Protein AF-A0A7X7KLK0-F1 (afdb_monomer_lite)

Secondary structure (DSSP, 8-state):
-----TTS-GGG--SHHHHHHHHHHHHHHHHT---SS-HHHHHHHHHHHHHHHHHHHHTS-----

Foldseek 3Di:
DDDCDCVPPVVSNDCVVVVVQVVQVVVCVVVVHAGPQHPVNVVVVVVVVVQVVVCVVVVDHDDDD

Radius of gyration: 16.85 Å; chains: 1; bounding box: 39×29×41 Å

pLDDT: mean 87.82, std 14.84, range [39.5, 98.44]

Sequence (65 aa):
HGDLGGAGDPAAISIEGHREQIENLSRAILTGTEPMVSGHEARRSVELILGIYQSAREGREVRFA

Structure (mmCIF, N/CA/C/O backbone):
data_AF-A0A7X7KLK0-F1
#
_entry.id   AF-A0A7X7KLK0-F1
#
loop_
_atom_site.group_PDB
_atom_site.id
_atom_site.type_symbol
_atom_site.label_atom_id
_atom_site.label_alt_id
_atom_site.label_comp_id
_atom_site.label_asym_id
_atom_site.label_entity_id
_atom_site.label_seq_id
_atom_site.pdbx_PDB_ins_code
_atom_site.Cartn_x
_atom_site.Cartn_y
_atom_site.Cartn_z
_atom_site.occupancy
_atom_site.B_iso_or_equiv
_atom_site.auth_seq_id
_atom_site.auth_comp_id
_atom_site.auth_asym_id
_atom_site.auth_atom_id
_atom_site.pdbx_PDB_model_num
ATOM 1 N N . HIS A 1 1 ? 10.739 21.348 6.526 1.00 39.50 1 HIS A N 1
ATOM 2 C CA . HIS A 1 1 ? 10.087 20.556 5.467 1.00 39.50 1 HIS A CA 1
ATOM 3 C C . HIS A 1 1 ? 11.008 19.364 5.249 1.00 39.50 1 HIS A C 1
ATOM 5 O O . HIS A 1 1 ? 12.079 19.549 4.691 1.00 39.50 1 HIS A O 1
ATOM 11 N N . GLY A 1 2 ? 10.729 18.262 5.952 1.00 48.31 2 GLY A N 1
ATOM 12 C CA . GLY A 1 2 ? 11.680 17.170 6.182 1.00 48.31 2 GLY A CA 1
ATOM 13 C C . GLY A 1 2 ? 11.680 16.163 5.041 1.00 48.31 2 GLY A C 1
ATOM 14 O O . GLY A 1 2 ? 10.625 15.829 4.513 1.00 48.31 2 GLY A O 1
ATOM 15 N N . ASP A 1 3 ? 12.881 15.742 4.678 1.00 52.19 3 ASP A N 1
ATOM 16 C CA . ASP A 1 3 ? 13.215 14.796 3.625 1.00 52.19 3 ASP A CA 1
ATOM 17 C C . ASP A 1 3 ? 12.595 13.414 3.916 1.00 52.19 3 ASP A C 1
ATOM 19 O O . ASP A 1 3 ? 12.966 12.747 4.877 1.00 52.19 3 ASP A O 1
ATOM 23 N N . LEU A 1 4 ? 11.590 13.020 3.127 1.00 57.47 4 LEU A N 1
ATOM 24 C CA . LEU A 1 4 ? 10.921 11.707 3.198 1.00 57.47 4 LEU A CA 1
ATOM 25 C C . LEU A 1 4 ? 11.533 10.700 2.206 1.00 57.47 4 LEU A C 1
ATOM 27 O O . LEU A 1 4 ? 11.045 9.578 2.063 1.00 57.47 4 LEU A O 1
ATOM 31 N N . GLY A 1 5 ? 12.571 11.107 1.471 1.00 54.88 5 GLY A N 1
ATOM 32 C CA . GLY A 1 5 ? 13.200 10.299 0.441 1.00 54.88 5 GLY A CA 1
ATOM 33 C C . GLY A 1 5 ? 14.314 9.439 1.019 1.00 54.88 5 GLY A C 1
ATOM 34 O O . GLY A 1 5 ? 15.452 9.884 1.105 1.00 54.88 5 GLY A O 1
ATOM 35 N N . GLY A 1 6 ? 14.028 8.168 1.313 1.00 55.03 6 GLY A N 1
ATOM 36 C CA . GLY A 1 6 ? 15.027 7.151 1.691 1.00 55.03 6 GLY A CA 1
ATOM 37 C C . GLY A 1 6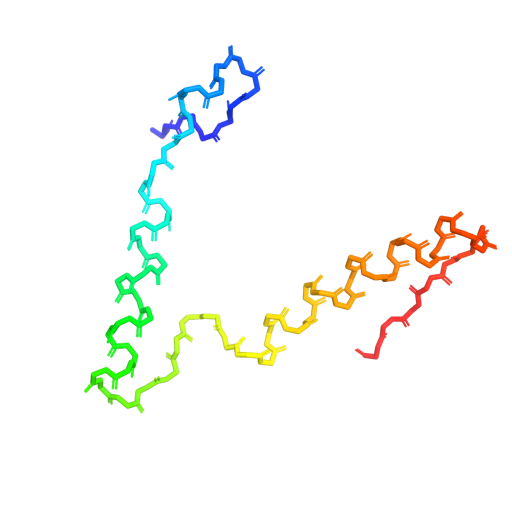 ? 16.076 6.822 0.610 1.00 55.03 6 GLY A C 1
ATOM 38 O O . GLY A 1 6 ? 16.670 5.749 0.639 1.00 55.03 6 GLY A O 1
ATOM 39 N N . ALA A 1 7 ? 16.294 7.708 -0.368 1.00 65.88 7 ALA A N 1
ATOM 40 C CA . ALA A 1 7 ? 17.230 7.532 -1.474 1.00 65.88 7 ALA A CA 1
ATOM 41 C C . ALA A 1 7 ? 18.706 7.608 -1.034 1.00 65.88 7 ALA A C 1
ATOM 43 O O . ALA A 1 7 ? 19.564 7.064 -1.725 1.00 65.88 7 ALA A O 1
ATOM 44 N N . GLY A 1 8 ? 19.001 8.264 0.098 1.00 64.81 8 GLY A N 1
ATOM 45 C CA . GLY A 1 8 ? 20.354 8.377 0.669 1.00 64.81 8 GLY A CA 1
ATOM 46 C C . GLY A 1 8 ? 20.588 7.558 1.944 1.00 64.81 8 GLY A C 1
ATOM 47 O O . GLY A 1 8 ? 21.722 7.176 2.218 1.00 64.81 8 GLY A O 1
ATOM 48 N N . ASP A 1 9 ? 19.524 7.263 2.695 1.00 67.06 9 ASP A N 1
ATOM 49 C CA . ASP A 1 9 ? 19.553 6.434 3.901 1.00 67.06 9 ASP A CA 1
ATOM 50 C C . ASP A 1 9 ? 18.192 5.730 4.069 1.00 67.06 9 ASP A C 1
ATOM 52 O O . ASP A 1 9 ? 17.201 6.378 4.416 1.00 67.06 9 ASP A O 1
ATOM 56 N N . PRO A 1 10 ? 18.101 4.410 3.830 1.00 65.38 10 PRO A N 1
ATOM 57 C CA . PRO A 1 10 ? 16.876 3.649 4.062 1.00 65.38 10 PRO A CA 1
ATOM 58 C C . PRO A 1 10 ? 16.356 3.746 5.507 1.00 65.38 10 PRO A C 1
ATOM 60 O O . PRO A 1 10 ? 15.154 3.604 5.724 1.00 65.38 10 PRO A O 1
ATOM 63 N N . ALA A 1 11 ? 17.226 4.012 6.491 1.00 70.12 11 ALA A N 1
ATOM 64 C CA . ALA A 1 11 ? 16.838 4.209 7.888 1.00 70.12 11 ALA A CA 1
ATOM 65 C C . ALA A 1 11 ? 16.235 5.601 8.160 1.00 70.12 11 ALA A C 1
ATOM 67 O O . ALA A 1 11 ? 15.613 5.797 9.203 1.00 70.12 11 ALA A O 1
ATOM 68 N N . ALA A 1 12 ? 16.357 6.548 7.222 1.00 70.38 12 ALA A N 1
ATOM 69 C CA . ALA A 1 12 ? 15.723 7.865 7.302 1.00 70.38 12 ALA A CA 1
ATOM 70 C C . ALA A 1 12 ? 14.240 7.854 6.885 1.00 70.38 12 ALA A C 1
ATOM 72 O O . ALA A 1 12 ? 13.561 8.879 6.981 1.00 70.38 12 ALA A O 1
ATOM 73 N N . ILE A 1 13 ? 13.709 6.709 6.438 1.00 73.88 13 ILE A N 1
ATOM 74 C CA . ILE A 1 13 ? 12.280 6.559 6.157 1.00 73.88 13 ILE A CA 1
ATOM 75 C C . ILE A 1 13 ? 11.505 6.689 7.474 1.00 73.88 13 ILE A C 1
ATOM 77 O O . ILE A 1 13 ? 11.595 5.847 8.367 1.00 73.88 13 ILE A O 1
ATOM 81 N N . SER A 1 14 ? 10.728 7.764 7.591 1.00 79.88 14 SER A N 1
ATOM 82 C CA . SER A 1 14 ? 9.923 8.043 8.779 1.00 79.88 14 SER A CA 1
ATOM 83 C C . SER A 1 14 ? 8.761 7.056 8.938 1.00 79.88 14 SER A C 1
ATOM 85 O O . SER A 1 14 ? 8.040 6.763 7.985 1.00 79.88 14 SER A O 1
ATOM 87 N N . ILE A 1 15 ? 8.519 6.611 10.176 1.00 86.50 15 ILE A N 1
ATOM 88 C CA . ILE A 1 15 ? 7.352 5.796 10.558 1.00 86.50 15 ILE A CA 1
ATOM 89 C C . ILE A 1 15 ? 6.047 6.606 10.625 1.00 86.50 15 ILE A C 1
ATOM 91 O O . ILE A 1 15 ? 4.958 6.036 10.694 1.00 86.50 15 ILE A O 1
ATOM 95 N N . GLU A 1 16 ? 6.140 7.936 10.596 1.00 89.44 16 GLU A N 1
ATOM 96 C CA . GLU A 1 16 ? 5.013 8.824 10.886 1.00 89.44 16 GLU A CA 1
ATOM 97 C C . GLU A 1 16 ? 3.834 8.613 9.929 1.00 89.44 16 GLU A C 1
ATOM 99 O O . GLU A 1 16 ? 2.694 8.509 10.374 1.00 89.44 16 GLU A O 1
ATOM 104 N N . GLY A 1 17 ? 4.101 8.411 8.634 1.00 87.19 17 GLY A N 1
ATOM 105 C CA . GLY A 1 17 ? 3.040 8.148 7.657 1.00 87.19 17 GL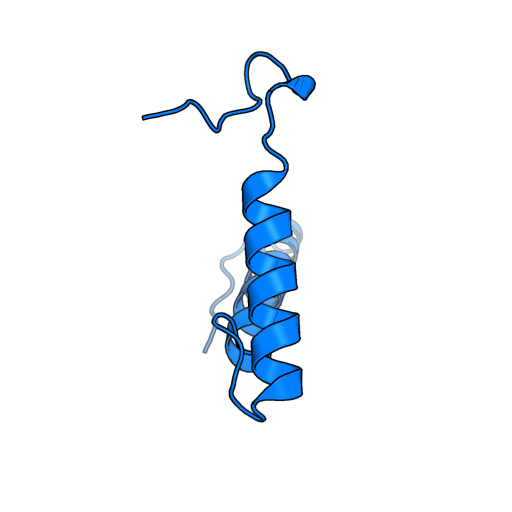Y A CA 1
ATOM 106 C C . GLY A 1 17 ? 2.260 6.860 7.949 1.00 87.19 17 GLY A C 1
ATOM 107 O O . GLY A 1 17 ? 1.039 6.823 7.802 1.00 87.19 17 GLY A O 1
ATOM 108 N N . HIS A 1 18 ? 2.931 5.809 8.432 1.00 90.19 18 HIS A N 1
ATOM 109 C CA . HIS A 1 18 ? 2.249 4.582 8.854 1.00 90.19 18 HIS A CA 1
ATOM 110 C C . HIS A 1 18 ? 1.437 4.794 10.135 1.00 90.19 18 HIS A C 1
ATOM 112 O O . HIS A 1 18 ? 0.329 4.266 10.256 1.00 90.19 18 HIS A O 1
ATOM 118 N N . ARG A 1 19 ? 1.955 5.589 11.081 1.00 94.25 19 ARG A N 1
ATOM 119 C CA . ARG A 1 19 ? 1.239 5.948 12.313 1.00 94.25 19 ARG A CA 1
ATOM 120 C C . ARG A 1 19 ? -0.074 6.665 11.992 1.00 94.25 19 ARG A C 1
ATOM 122 O O . ARG A 1 19 ? -1.117 6.275 12.512 1.00 94.25 19 ARG A O 1
ATOM 129 N N . GLU A 1 20 ? -0.032 7.651 11.100 1.00 94.31 20 GLU A N 1
ATOM 130 C CA . GLU A 1 20 ? -1.208 8.403 10.649 1.00 94.31 20 GLU A CA 1
ATOM 131 C C . GLU A 1 20 ? -2.242 7.505 9.952 1.00 94.31 20 GLU A C 1
ATOM 133 O O . GLU A 1 20 ? -3.438 7.610 10.230 1.00 94.31 20 GLU A O 1
ATOM 138 N N . GLN A 1 21 ? -1.798 6.572 9.101 1.00 93.19 21 GLN A N 1
ATOM 139 C CA . GLN A 1 21 ? -2.682 5.603 8.438 1.00 93.19 21 GLN A CA 1
ATOM 140 C C . GLN A 1 21 ? -3.424 4.712 9.444 1.00 93.19 21 GLN A C 1
ATOM 142 O O . GLN A 1 21 ? -4.639 4.528 9.336 1.00 93.19 21 GLN A O 1
ATOM 147 N N . ILE A 1 22 ? -2.712 4.179 10.441 1.00 95.00 22 ILE A N 1
ATOM 148 C CA . ILE A 1 22 ? -3.298 3.314 11.474 1.00 95.00 22 ILE A CA 1
ATOM 149 C C . ILE A 1 22 ? -4.255 4.111 12.365 1.00 95.00 22 ILE A C 1
ATOM 151 O O . ILE A 1 22 ? -5.344 3.630 12.688 1.00 95.00 22 ILE A O 1
ATOM 155 N N . GLU A 1 23 ? -3.882 5.334 12.747 1.00 97.06 23 GLU A N 1
ATOM 156 C CA . GLU A 1 23 ? -4.733 6.223 13.540 1.00 97.06 23 GLU A CA 1
ATOM 157 C C . GLU A 1 23 ? -6.033 6.562 12.795 1.00 97.06 23 GLU A C 1
ATOM 159 O O . GLU A 1 23 ? -7.118 6.515 13.381 1.00 97.06 23 GLU A O 1
ATOM 164 N N . ASN A 1 24 ? -5.945 6.857 11.496 1.00 96.75 24 ASN A N 1
ATOM 165 C CA . ASN A 1 24 ? -7.111 7.138 10.670 1.00 96.75 24 ASN A CA 1
ATOM 166 C C . ASN A 1 24 ? -8.055 5.932 10.566 1.00 96.75 24 ASN A C 1
ATOM 168 O O . ASN A 1 24 ? -9.256 6.081 10.799 1.00 96.75 24 ASN A O 1
ATOM 172 N N . LEU A 1 25 ? -7.512 4.744 10.286 1.00 95.94 25 LEU A N 1
ATOM 173 C CA . LEU A 1 25 ? -8.295 3.512 10.214 1.00 95.94 25 LEU A CA 1
ATOM 174 C C . LEU A 1 25 ? -8.981 3.203 11.551 1.00 95.94 25 LEU A C 1
ATOM 176 O O . LEU A 1 25 ? -10.171 2.899 11.589 1.00 95.94 25 LEU A O 1
ATOM 180 N N . SER A 1 26 ? -8.243 3.323 12.656 1.00 97.56 26 SER A N 1
ATOM 181 C CA . SER A 1 26 ? -8.765 3.057 14.000 1.00 97.56 26 SER A CA 1
ATOM 182 C C .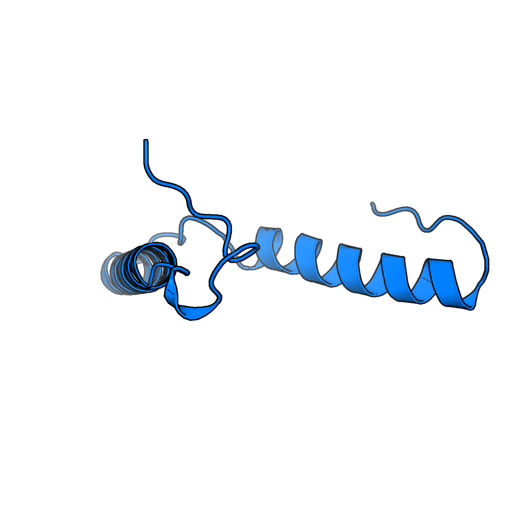 SER A 1 26 ? -9.922 3.998 14.337 1.00 97.56 26 SER A C 1
ATOM 184 O O . SER A 1 26 ? -10.960 3.559 14.827 1.00 97.56 26 SER A O 1
ATOM 186 N N . ARG A 1 27 ? -9.773 5.291 14.022 1.00 98.12 27 ARG A N 1
ATOM 187 C CA . ARG A 1 27 ? -10.833 6.288 14.199 1.00 98.12 27 ARG A CA 1
ATOM 188 C C . ARG A 1 27 ? -12.067 5.934 13.379 1.00 98.12 27 ARG A C 1
ATOM 190 O O . ARG A 1 27 ? -13.146 5.886 13.951 1.00 98.12 27 ARG A O 1
ATOM 197 N N . ALA A 1 28 ? -11.893 5.631 12.093 1.00 97.44 28 ALA A N 1
ATOM 198 C CA . ALA A 1 28 ? -12.974 5.270 11.182 1.00 97.44 28 ALA A CA 1
ATOM 199 C C . ALA A 1 28 ? -13.805 4.084 11.700 1.00 97.44 28 ALA A C 1
ATOM 201 O O . ALA A 1 28 ? -15.034 4.151 11.721 1.00 97.44 28 ALA A O 1
ATOM 202 N N . ILE A 1 29 ? 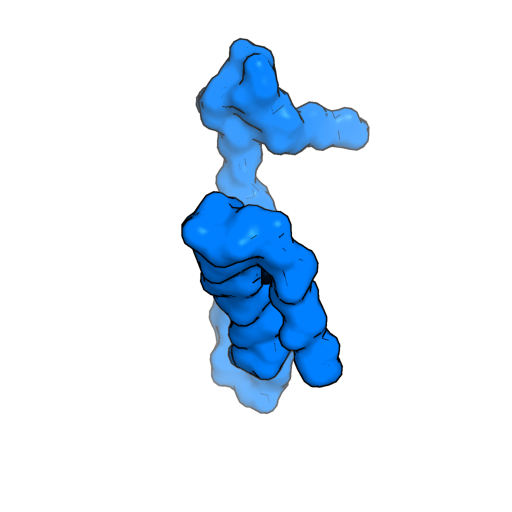-13.137 3.048 12.220 1.00 96.94 29 ILE A N 1
ATOM 203 C CA . ILE A 1 29 ? -13.793 1.891 12.848 1.00 96.94 29 ILE A CA 1
ATOM 204 C C . ILE A 1 29 ? -14.596 2.315 14.084 1.00 96.94 29 ILE A C 1
ATOM 206 O O . ILE A 1 29 ? -15.757 1.935 14.222 1.00 96.94 29 ILE A O 1
ATOM 210 N N . LEU A 1 30 ? -13.995 3.104 14.979 1.00 98.31 30 LEU A N 1
ATOM 211 C CA . LEU A 1 30 ? -14.630 3.518 16.233 1.00 98.31 30 LEU A CA 1
ATOM 212 C C . LEU A 1 30 ? -15.818 4.466 16.019 1.00 98.31 30 LEU A C 1
ATOM 214 O O . LEU A 1 30 ? -16.770 4.430 16.795 1.00 98.31 30 LEU A O 1
ATOM 218 N N . THR A 1 31 ? -15.769 5.317 14.992 1.00 97.88 31 THR A N 1
ATOM 219 C CA . THR A 1 31 ? -16.814 6.311 14.701 1.00 97.88 31 THR A CA 1
ATOM 220 C C . THR A 1 31 ? -17.812 5.858 13.640 1.00 97.88 31 THR A C 1
ATOM 222 O O . THR A 1 31 ? -18.765 6.586 13.369 1.00 97.88 31 THR A O 1
ATOM 225 N N . GLY A 1 32 ? -17.616 4.685 13.031 1.00 96.56 32 GLY A N 1
ATOM 226 C CA . GLY A 1 32 ? -18.460 4.192 11.939 1.00 96.56 32 GLY A CA 1
ATOM 227 C C . GLY A 1 32 ? -18.405 5.073 10.686 1.00 96.56 32 GLY A C 1
ATOM 228 O O . GLY A 1 32 ? -19.394 5.176 9.964 1.00 96.56 32 GLY A O 1
ATOM 229 N N . THR A 1 33 ? -17.278 5.748 10.450 1.00 96.12 33 THR A N 1
ATOM 230 C CA . THR A 1 33 ? -17.052 6.592 9.266 1.00 96.12 33 THR A CA 1
ATOM 231 C C . THR A 1 33 ? -16.127 5.888 8.278 1.00 96.12 33 THR A C 1
ATOM 233 O O . THR A 1 33 ? -15.455 4.924 8.632 1.00 96.12 33 THR A O 1
ATOM 236 N N . GLU A 1 34 ? -16.036 6.385 7.046 1.00 94.94 34 GLU A N 1
ATOM 237 C CA . GLU A 1 34 ? -15.060 5.875 6.076 1.00 94.94 34 GLU A CA 1
ATOM 238 C C . GLU A 1 34 ? -1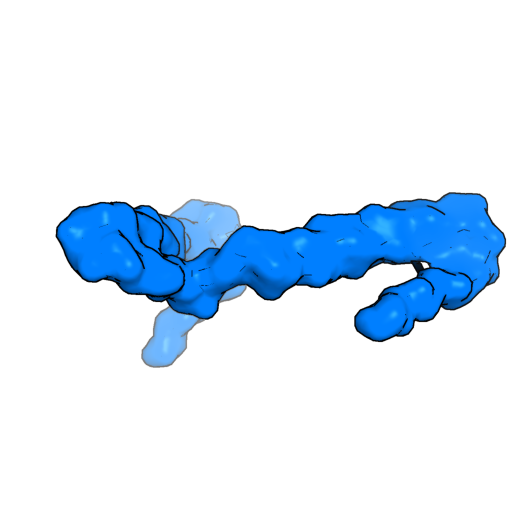3.635 6.346 6.450 1.00 94.94 34 GLU A C 1
ATOM 240 O O . GLU A 1 34 ? -13.468 7.498 6.875 1.00 94.94 34 GLU A O 1
ATOM 245 N N . PRO A 1 35 ? -12.596 5.502 6.309 1.00 95.56 35 PRO A N 1
ATOM 246 C CA . PRO A 1 35 ? -11.212 5.962 6.358 1.00 95.56 35 PRO A CA 1
ATOM 247 C C . PRO A 1 35 ? -10.905 6.943 5.215 1.00 95.56 35 PRO A C 1
ATOM 249 O O . PRO A 1 35 ? -11.604 7.014 4.208 1.00 95.56 35 PRO A O 1
ATOM 252 N N . MET A 1 36 ? -9.805 7.686 5.342 1.00 93.62 36 MET A N 1
ATOM 253 C CA . MET A 1 36 ? -9.340 8.640 4.323 1.00 93.62 36 MET A CA 1
ATOM 254 C C . MET A 1 36 ? -9.118 7.992 2.954 1.00 93.62 36 MET A C 1
ATOM 256 O O . MET A 1 36 ? -9.270 8.656 1.932 1.00 93.62 36 MET A O 1
ATOM 260 N N . VAL A 1 37 ? -8.759 6.708 2.935 1.00 92.31 37 VAL A N 1
ATOM 261 C CA . VAL A 1 37 ? -8.657 5.904 1.718 1.00 92.31 37 VAL A CA 1
ATOM 262 C C . VAL A 1 37 ? -9.633 4.747 1.842 1.00 92.31 37 VAL A C 1
ATOM 264 O O . VAL A 1 37 ? -9.410 3.821 2.622 1.00 92.31 37 VAL A O 1
ATOM 267 N N . SER A 1 38 ? -10.717 4.811 1.073 1.00 92.19 38 SER A N 1
ATOM 268 C CA . SER A 1 38 ? -11.726 3.756 1.039 1.00 92.19 38 SER A CA 1
ATOM 269 C C . SER A 1 38 ? -11.215 2.505 0.330 1.00 92.19 38 SER A C 1
ATOM 271 O O . SER A 1 38 ? -10.270 2.548 -0.465 1.00 92.19 38 SER A O 1
ATOM 273 N N . GLY A 1 39 ? -11.899 1.378 0.541 1.00 89.25 39 GLY A N 1
ATOM 274 C CA . GLY A 1 39 ? -11.606 0.142 -0.192 1.00 89.25 39 GLY A CA 1
ATOM 275 C C . GLY A 1 39 ? -11.771 0.287 -1.713 1.00 89.25 39 GLY A C 1
ATOM 276 O O . GLY A 1 39 ? -11.026 -0.328 -2.478 1.00 89.25 39 GLY A O 1
ATOM 277 N N . HIS A 1 40 ? -12.706 1.133 -2.160 1.00 91.94 40 HIS A N 1
ATOM 278 C CA . HIS A 1 40 ? -12.902 1.431 -3.580 1.00 91.94 40 HIS A CA 1
ATOM 279 C C . HIS A 1 40 ? -11.697 2.165 -4.180 1.00 91.94 40 HIS A C 1
ATOM 281 O O . HIS A 1 40 ? -11.199 1.764 -5.231 1.00 91.94 40 HIS A O 1
ATOM 287 N N . GLU A 1 41 ? -11.189 3.197 -3.501 1.00 91.62 41 GLU A N 1
ATOM 288 C CA . GLU A 1 41 ? -9.999 3.911 -3.972 1.00 91.62 41 GLU A CA 1
ATOM 289 C C . GLU A 1 41 ? -8.745 3.032 -3.889 1.00 91.62 41 GLU A C 1
ATOM 291 O O . GLU A 1 41 ? -7.962 2.995 -4.837 1.00 91.62 41 GLU A O 1
ATOM 296 N N . ALA A 1 42 ? -8.591 2.235 -2.826 1.00 90.88 42 ALA A N 1
ATOM 297 C CA . ALA A 1 42 ? -7.465 1.309 -2.686 1.00 90.88 42 ALA A CA 1
ATOM 298 C C . ALA A 1 42 ? -7.397 0.280 -3.831 1.00 90.88 42 ALA A C 1
ATOM 300 O O . ALA A 1 42 ? -6.310 -0.067 -4.304 1.00 90.88 42 ALA A O 1
ATOM 301 N N . ARG A 1 43 ? -8.553 -0.181 -4.331 1.00 95.00 43 ARG A N 1
ATOM 302 C CA . ARG A 1 43 ? -8.626 -1.099 -5.477 1.00 95.00 43 ARG A CA 1
ATOM 303 C C . ARG A 1 43 ? -7.988 -0.509 -6.735 1.00 95.00 43 ARG A C 1
ATOM 305 O O . ARG A 1 43 ? -7.331 -1.254 -7.459 1.00 95.00 43 ARG A O 1
ATOM 312 N N . ARG A 1 44 ? -8.136 0.795 -6.987 1.00 94.75 44 ARG A N 1
ATOM 313 C CA . ARG A 1 44 ? -7.567 1.453 -8.179 1.00 94.75 44 ARG A CA 1
ATOM 314 C C . ARG A 1 44 ? -6.043 1.381 -8.195 1.00 94.75 44 ARG A C 1
ATOM 316 O O . ARG A 1 44 ? -5.453 1.149 -9.245 1.00 94.75 44 ARG A O 1
ATOM 323 N N . SER A 1 45 ? -5.397 1.512 -7.035 1.00 94.31 45 SER A N 1
ATOM 324 C CA . SER A 1 45 ? -3.941 1.352 -6.926 1.00 94.31 45 SER A CA 1
ATOM 325 C C . SER A 1 45 ? -3.494 -0.068 -7.277 1.00 94.31 45 SER A C 1
ATOM 327 O O . SER A 1 45 ? -2.525 -0.243 -8.013 1.00 94.31 45 SER A O 1
ATOM 329 N N . VAL A 1 46 ? -4.215 -1.087 -6.797 1.00 95.94 46 VAL A N 1
ATOM 330 C CA . VAL A 1 46 ? -3.929 -2.492 -7.135 1.00 95.94 46 VAL A CA 1
ATOM 331 C C . VAL A 1 46 ? -4.143 -2.743 -8.627 1.00 95.94 46 VAL A C 1
ATOM 333 O O . VAL A 1 46 ? -3.304 -3.362 -9.276 1.00 95.94 46 VAL A O 1
ATOM 336 N N . GLU A 1 47 ? -5.240 -2.230 -9.180 1.00 96.75 47 GLU A N 1
ATOM 337 C CA . GLU A 1 47 ? -5.564 -2.345 -10.600 1.00 96.75 47 GLU A CA 1
ATOM 338 C C . GLU A 1 47 ? -4.476 -1.721 -11.481 1.00 96.75 47 GLU A C 1
ATOM 340 O O . GLU A 1 47 ? -4.034 -2.344 -12.446 1.00 96.75 47 GLU A O 1
ATOM 345 N N . LEU A 1 48 ? -3.962 -0.551 -11.093 1.00 96.75 48 LEU A N 1
ATOM 346 C CA . LEU A 1 48 ? -2.853 0.099 -11.780 1.00 96.75 48 LEU A CA 1
ATOM 347 C C . LEU A 1 48 ? -1.585 -0.764 -11.779 1.00 96.75 48 LEU A C 1
ATOM 349 O O . LEU A 1 48 ? -0.986 -0.965 -12.834 1.00 96.75 48 LEU A O 1
ATOM 353 N N . ILE A 1 49 ? -1.187 -1.301 -10.620 1.00 97.56 49 ILE A N 1
ATOM 354 C CA . ILE A 1 49 ? -0.001 -2.167 -10.501 1.00 97.56 49 ILE A CA 1
ATOM 355 C C . ILE A 1 49 ? -0.149 -3.402 -11.397 1.00 97.56 49 ILE A C 1
ATOM 357 O O . ILE A 1 49 ? 0.772 -3.754 -12.138 1.00 97.56 49 ILE A O 1
ATOM 361 N N . LEU A 1 50 ? -1.324 -4.033 -11.384 1.00 98.00 50 LEU A N 1
ATOM 362 C CA . LEU A 1 50 ? -1.617 -5.171 -12.253 1.00 98.00 50 LEU A CA 1
ATOM 363 C C . LEU A 1 50 ? -1.575 -4.785 -13.737 1.00 98.00 50 LEU A C 1
ATOM 365 O O . LEU A 1 50 ? -1.012 -5.528 -14.541 1.00 98.00 50 LEU A O 1
ATOM 369 N N . GLY A 1 51 ? -2.101 -3.615 -14.102 1.00 98.12 51 GLY A N 1
ATOM 370 C CA . GLY A 1 51 ? -2.041 -3.101 -15.467 1.00 98.12 51 GLY A CA 1
ATOM 371 C C . GLY A 1 51 ? -0.616 -2.796 -15.936 1.00 98.12 51 GLY A C 1
ATOM 372 O O . GLY A 1 51 ? -0.297 -3.057 -17.094 1.00 98.12 51 GLY A O 1
ATOM 373 N N . ILE A 1 52 ? 0.274 -2.335 -15.049 1.00 98.12 52 ILE A N 1
ATOM 374 C CA . ILE A 1 52 ? 1.707 -2.167 -15.350 1.00 98.12 52 ILE A CA 1
ATOM 375 C C . ILE A 1 52 ? 2.339 -3.522 -15.681 1.00 98.12 52 ILE A C 1
ATOM 377 O O . ILE A 1 52 ? 3.000 -3.656 -16.713 1.00 98.12 52 ILE A O 1
ATOM 381 N N . TYR A 1 53 ? 2.101 -4.546 -14.855 1.00 98.06 53 TYR A N 1
ATOM 382 C CA . TYR A 1 53 ? 2.609 -5.894 -15.130 1.00 98.06 53 TYR A CA 1
ATOM 383 C C . TYR A 1 53 ? 2.038 -6.477 -16.423 1.00 98.06 53 TYR A C 1
ATOM 385 O O . TYR A 1 53 ? 2.766 -7.097 -17.201 1.00 98.06 53 TYR A O 1
ATOM 393 N N . GLN A 1 54 ? 0.752 -6.251 -16.685 1.00 98.25 54 GLN A N 1
ATOM 394 C CA . GLN A 1 54 ? 0.116 -6.682 -17.921 1.00 98.25 54 GLN A CA 1
ATOM 395 C C . GLN A 1 54 ? 0.726 -5.982 -19.144 1.00 98.25 54 GLN A C 1
ATOM 397 O O . GLN A 1 54 ? 1.072 -6.656 -20.114 1.00 98.25 54 GLN A O 1
ATOM 402 N N . SER A 1 55 ? 0.898 -4.661 -19.087 1.00 98.44 55 SER A N 1
ATOM 403 C CA . 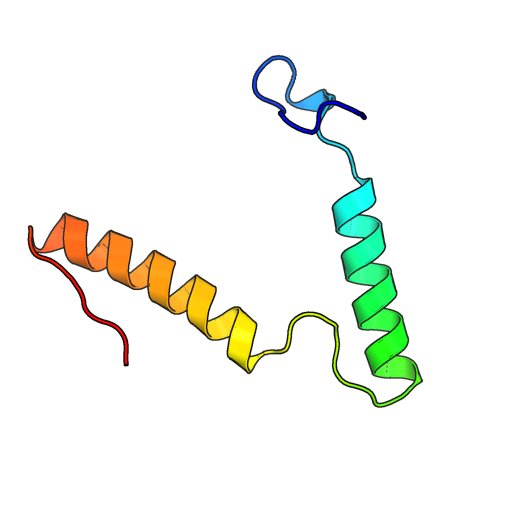SER A 1 55 ? 1.505 -3.863 -20.156 1.00 98.44 55 SER A CA 1
ATOM 404 C C . SER A 1 55 ? 2.919 -4.344 -20.476 1.00 98.44 55 SER A C 1
ATOM 406 O O . SER A 1 55 ? 3.231 -4.617 -21.633 1.00 98.44 55 SER A O 1
ATOM 408 N N . ALA A 1 56 ? 3.746 -4.561 -19.448 1.00 98.19 56 ALA A N 1
ATOM 409 C CA . ALA A 1 56 ? 5.107 -5.065 -19.614 1.00 98.19 56 ALA A CA 1
ATOM 410 C C . ALA A 1 56 ? 5.148 -6.454 -20.271 1.00 98.19 56 ALA A C 1
ATOM 412 O O . ALA A 1 56 ? 6.012 -6.722 -21.103 1.00 98.19 56 ALA A O 1
ATOM 413 N N . ARG A 1 57 ? 4.202 -7.335 -19.924 1.00 97.94 57 ARG A N 1
ATOM 414 C CA . ARG A 1 57 ? 4.109 -8.687 -20.490 1.00 97.94 57 ARG A CA 1
ATOM 415 C C . ARG A 1 57 ? 3.643 -8.691 -21.947 1.00 97.94 57 ARG A C 1
ATOM 417 O O . ARG A 1 57 ? 4.042 -9.565 -22.708 1.00 97.94 57 ARG A O 1
ATOM 424 N N . GLU A 1 58 ? 2.768 -7.761 -22.315 1.00 97.94 58 GLU A N 1
ATOM 425 C CA . GLU A 1 58 ? 2.092 -7.752 -23.618 1.00 97.94 58 GLU A CA 1
ATOM 426 C C . GLU A 1 58 ? 2.668 -6.717 -24.596 1.00 97.94 58 GLU A C 1
ATOM 428 O O . GLU A 1 58 ? 2.313 -6.730 -25.773 1.00 97.94 58 GLU A O 1
ATOM 433 N N . GLY A 1 59 ? 3.551 -5.830 -24.131 1.00 97.81 59 GLY A N 1
ATOM 434 C CA . GLY A 1 59 ? 4.173 -4.784 -24.944 1.00 97.81 59 GLY A CA 1
ATOM 435 C C . GLY A 1 59 ? 3.187 -3.729 -25.452 1.00 97.81 59 GLY A C 1
ATOM 436 O O . GLY A 1 59 ? 3.428 -3.123 -26.493 1.00 97.81 59 GLY A O 1
ATOM 437 N N . ARG A 1 60 ? 2.059 -3.526 -24.759 1.00 97.31 60 ARG A N 1
ATOM 438 C CA . ARG A 1 60 ? 0.993 -2.598 -25.169 1.00 97.31 60 ARG A CA 1
ATOM 439 C C . ARG A 1 60 ? 0.342 -1.914 -23.976 1.00 97.31 60 ARG A C 1
ATOM 441 O O . ARG A 1 60 ? 0.286 -2.467 -22.883 1.00 97.31 60 ARG A O 1
ATOM 448 N N . GLU A 1 61 ? -0.246 -0.751 -24.223 1.00 96.31 61 GLU A N 1
ATOM 449 C CA . GLU A 1 61 ? -0.981 0.000 -23.206 1.00 96.31 61 GLU A CA 1
ATOM 450 C C . GLU A 1 61 ? -2.203 -0.767 -22.666 1.00 96.31 61 GLU A C 1
ATOM 452 O O . GLU A 1 61 ? -2.915 -1.473 -23.396 1.00 96.31 61 GLU A O 1
ATOM 457 N N . VAL A 1 62 ? -2.456 -0.583 -21.367 1.00 97.50 62 VAL A N 1
ATOM 458 C CA . VAL A 1 62 ? -3.638 -1.068 -20.644 1.00 97.50 62 VAL A CA 1
ATOM 459 C C . VAL A 1 62 ? -4.473 0.146 -20.243 1.00 97.50 62 VAL A C 1
ATOM 461 O O . VAL A 1 62 ? -3.937 1.120 -19.720 1.00 97.50 62 VAL A O 1
ATOM 464 N N . ARG A 1 63 ? -5.780 0.100 -20.518 1.00 95.19 63 ARG A N 1
ATOM 465 C CA . ARG A 1 63 ? -6.736 1.162 -20.177 1.00 95.19 63 ARG A CA 1
ATOM 466 C C . ARG A 1 63 ? -7.619 0.711 -19.020 1.00 95.19 63 ARG A C 1
ATOM 468 O O . ARG A 1 63 ? -8.117 -0.412 -19.047 1.00 95.19 63 ARG A O 1
ATOM 475 N N . PHE A 1 64 ? -7.817 1.603 -18.058 1.00 92.50 64 PHE A N 1
ATOM 476 C CA . PHE A 1 64 ? -8.744 1.432 -16.940 1.00 92.50 64 PHE A CA 1
ATOM 477 C C . PHE A 1 64 ? -10.070 2.132 -17.261 1.00 92.50 64 PHE A C 1
ATOM 479 O O . PHE A 1 64 ? -10.098 3.023 -18.116 1.00 92.50 64 PHE A O 1
ATOM 486 N N . ALA A 1 65 ? -11.151 1.681 -16.628 1.00 81.69 65 ALA A N 1
ATOM 487 C CA . ALA A 1 65 ? -12.485 2.263 -16.782 1.00 81.69 65 ALA A CA 1
ATOM 488 C C . ALA A 1 65 ? -12.648 3.567 -15.988 1.00 81.69 65 ALA A C 1
ATOM 490 O O . ALA A 1 65 ? -12.002 3.703 -14.923 1.00 81.69 65 ALA A O 1
#